Protein AF-A0AAQ0TMH6-F1 (afdb_monomer)

Nearest PDB structures (foldseek):
  2ic6-assembly1_A  TM=8.741E-01  e=7.824E+00  Orthohantavirus sinnombreense
  2ic9-assembly1_A  TM=8.617E-01  e=7.824E+00  Orthohantavirus sinnombreense
  7ls2-assembly1_b2  TM=5.446E-01  e=2.424E+00  Mus musculus
  7oya-assembly1_N2  TM=7.519E-01  e=5.939E+00  Danio rerio
  4fi5-assembly1_A  TM=5.472E-01  e=4.208E+00  Hantaan virus 76-118

Solvent-accessible surface area (backbone atoms only — not comparable to full-atom values): 3922 Å² total; per-residue (Å²): 135,54,74,65,60,50,51,52,47,52,53,52,25,53,50,25,46,53,50,18,73,74,66,68,40,66,66,30,48,52,53,20,54,57,40,47,54,57,50,48,54,48,52,51,54,46,38,72,72,65,58,59,78,78,69,76,76,78,72,71,89,76,71,79,86,127

pLDDT: mean 87.97, std 14.05, range [56.72, 98.38]

Radius of gyration: 18.77 Å; Cα contacts (8 Å, |Δi|>4): 32; chains: 1; bounding box: 31×40×53 Å

Foldseek 3Di:
DDPVVLVVLVVLLVVLVVVCVVPVDVVSVVSNVVSVVVNVVVVVVVVVVVPDPPPPPPPPPPDDDD

Structure (mmCIF, N/CA/C/O backbone):
data_AF-A0AAQ0TMH6-F1
#
_entry.id   AF-A0AAQ0TMH6-F1
#
loop_
_atom_site.group_PDB
_atom_site.id
_atom_site.type_symbol
_atom_site.label_atom_id
_atom_site.label_alt_id
_atom_site.label_comp_id
_atom_site.label_asym_id
_atom_site.label_entity_id
_atom_site.label_seq_id
_atom_site.pdbx_PDB_ins_code
_atom_site.Cartn_x
_atom_site.Cartn_y
_atom_site.Cartn_z
_atom_site.occupancy
_atom_site.B_iso_or_equiv
_atom_site.auth_seq_id
_atom_site.auth_comp_id
_atom_site.auth_asym_id
_atom_site.auth_atom_id
_atom_site.pdbx_PDB_model_num
ATOM 1 N N . MET A 1 1 ? -9.306 -10.028 8.708 1.00 86.94 1 MET A N 1
ATOM 2 C CA . MET A 1 1 ? -7.917 -10.487 8.827 1.00 86.94 1 MET A CA 1
ATOM 3 C C . MET A 1 1 ? -7.461 -10.289 10.263 1.00 86.94 1 MET A C 1
ATOM 5 O O . MET A 1 1 ? -8.090 -9.532 10.992 1.00 86.94 1 MET A O 1
ATOM 9 N N . ASN A 1 2 ? -6.418 -10.991 10.711 1.00 92.44 2 ASN A N 1
ATOM 10 C CA . ASN A 1 2 ? -5.807 -10.716 12.017 1.00 92.44 2 ASN A CA 1
ATOM 11 C C . ASN A 1 2 ? -4.567 -9.817 11.848 1.00 92.44 2 ASN A C 1
ATOM 13 O O . ASN A 1 2 ? -4.037 -9.679 10.744 1.00 92.44 2 ASN A O 1
ATOM 17 N N . LYS A 1 3 ? -4.092 -9.224 12.952 1.00 93.38 3 LYS A N 1
ATOM 18 C CA . LYS A 1 3 ? -2.980 -8.253 12.945 1.00 93.38 3 LYS A CA 1
ATOM 19 C C . LYS A 1 3 ? -1.680 -8.823 12.364 1.00 93.38 3 LYS A C 1
ATOM 21 O O . LYS A 1 3 ? -0.964 -8.109 11.671 1.00 93.38 3 LYS A O 1
ATOM 26 N N . ARG A 1 4 ? -1.384 -10.102 12.623 1.00 96.19 4 ARG A N 1
ATOM 27 C CA . ARG A 1 4 ? -0.183 -10.773 12.107 1.00 96.19 4 ARG A CA 1
ATOM 28 C C . ARG A 1 4 ? -0.244 -10.928 10.590 1.00 96.19 4 ARG A C 1
ATOM 30 O O . ARG A 1 4 ? 0.692 -10.535 9.908 1.00 96.19 4 ARG A O 1
ATOM 37 N N . VAL A 1 5 ? -1.365 -11.423 10.069 1.00 96.44 5 VAL A N 1
ATOM 38 C CA . VAL A 1 5 ? -1.568 -11.597 8.624 1.00 96.44 5 VAL A CA 1
ATOM 39 C C . VAL A 1 5 ? -1.559 -10.242 7.910 1.00 96.44 5 VAL A C 1
ATOM 41 O O . VAL A 1 5 ? -0.996 -10.129 6.826 1.00 96.44 5 VAL A O 1
ATOM 44 N N . PHE A 1 6 ? -2.114 -9.193 8.529 1.00 96.81 6 PHE A N 1
ATOM 45 C CA . PHE A 1 6 ? -1.999 -7.815 8.033 1.00 96.81 6 PHE A CA 1
ATOM 46 C C . PHE A 1 6 ? -0.560 -7.358 7.896 1.00 96.81 6 PHE A C 1
ATOM 48 O O . PHE A 1 6 ? -0.153 -6.940 6.814 1.00 96.81 6 PHE A O 1
ATOM 55 N N . PHE A 1 7 ? 0.228 -7.511 8.954 1.00 97.75 7 PHE A N 1
ATOM 56 C CA . PHE A 1 7 ? 1.642 -7.180 8.908 1.00 97.75 7 PHE A CA 1
ATOM 57 C C . PHE A 1 7 ? 2.393 -7.971 7.825 1.00 97.75 7 PHE A C 1
ATOM 59 O O . PHE A 1 7 ? 3.121 -7.379 7.032 1.00 97.75 7 PHE A O 1
ATOM 66 N N . GLU A 1 8 ? 2.186 -9.287 7.750 1.00 98.12 8 GLU A N 1
ATOM 67 C CA . GLU A 1 8 ? 2.843 -10.153 6.765 1.00 98.12 8 GLU A CA 1
ATOM 68 C C . GLU A 1 8 ? 2.490 -9.745 5.324 1.00 98.12 8 GLU A C 1
ATOM 70 O O . GLU A 1 8 ? 3.384 -9.619 4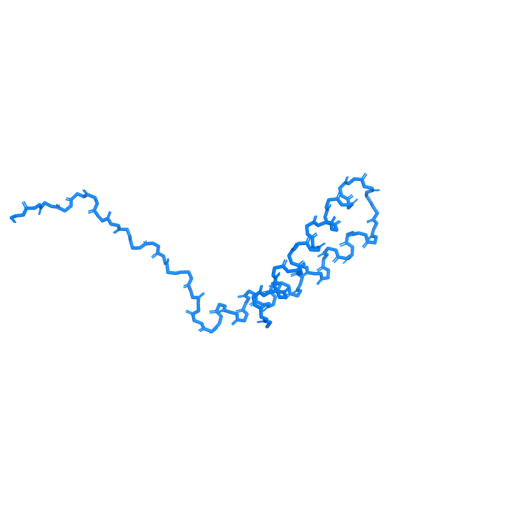.486 1.00 98.12 8 GLU A O 1
ATOM 75 N N . LYS A 1 9 ? 1.214 -9.453 5.031 1.00 97.81 9 LYS A N 1
ATOM 76 C CA . LYS A 1 9 ? 0.793 -8.966 3.706 1.00 97.81 9 LYS A CA 1
ATOM 77 C C . LYS A 1 9 ? 1.388 -7.602 3.366 1.00 97.81 9 LYS A C 1
ATOM 79 O O . LYS A 1 9 ? 1.865 -7.426 2.247 1.00 97.81 9 LYS A O 1
ATOM 84 N N . VAL A 1 10 ? 1.414 -6.660 4.312 1.00 98.25 10 VAL A N 1
ATOM 85 C CA . VAL A 1 10 ? 2.037 -5.341 4.108 1.00 98.25 10 VAL A CA 1
ATOM 86 C C . VAL A 1 10 ? 3.535 -5.488 3.835 1.00 98.25 10 VAL A C 1
ATOM 88 O O . VAL A 1 10 ? 4.049 -4.873 2.901 1.00 98.25 10 VAL A O 1
ATOM 91 N N . ALA A 1 11 ? 4.237 -6.333 4.593 1.00 98.25 11 ALA A N 1
ATOM 92 C CA . ALA A 1 11 ? 5.654 -6.609 4.368 1.00 98.25 11 ALA A CA 1
ATOM 93 C C . ALA A 1 11 ? 5.891 -7.192 2.964 1.00 98.25 11 ALA A C 1
ATOM 95 O O . ALA A 1 11 ? 6.720 -6.677 2.216 1.00 98.25 11 ALA A O 1
ATOM 96 N N . LEU A 1 12 ? 5.102 -8.193 2.562 1.00 98.12 12 LEU A N 1
ATOM 97 C CA . LEU A 1 12 ? 5.175 -8.791 1.225 1.00 98.12 12 LEU A CA 1
ATOM 98 C C . LEU A 1 12 ? 4.872 -7.791 0.103 1.00 98.12 12 LEU A C 1
ATOM 100 O O . LEU A 1 12 ? 5.536 -7.821 -0.934 1.00 98.12 12 LEU A O 1
ATOM 104 N N . MET A 1 13 ? 3.900 -6.897 0.302 1.00 98.38 13 MET A N 1
ATOM 105 C CA . MET A 1 13 ? 3.585 -5.832 -0.651 1.00 98.38 13 MET A CA 1
ATOM 106 C C . MET A 1 13 ? 4.787 -4.901 -0.819 1.00 98.38 13 MET A C 1
ATOM 108 O O . MET A 1 13 ? 5.168 -4.586 -1.944 1.00 98.38 13 MET A O 1
ATOM 112 N N . ARG A 1 14 ? 5.430 -4.501 0.286 1.00 98.19 14 ARG A N 1
ATOM 113 C CA . ARG A 1 14 ? 6.619 -3.638 0.250 1.00 98.19 14 ARG A CA 1
ATOM 114 C C . ARG A 1 14 ? 7.802 -4.300 -0.446 1.00 98.19 14 ARG A C 1
ATOM 116 O O . ARG A 1 14 ? 8.494 -3.615 -1.196 1.00 98.19 14 ARG A O 1
ATOM 123 N N . GLU A 1 15 ? 8.018 -5.597 -0.255 1.00 98.06 15 GLU A N 1
ATOM 124 C CA . GLU A 1 15 ? 9.051 -6.330 -0.995 1.00 98.06 15 GLU A CA 1
ATOM 125 C C . GLU A 1 15 ? 8.734 -6.387 -2.497 1.00 98.06 15 GLU A C 1
ATOM 127 O O . GLU A 1 15 ? 9.577 -6.017 -3.310 1.00 98.06 15 GLU A O 1
ATOM 132 N N . ALA A 1 16 ? 7.491 -6.702 -2.883 1.00 97.75 16 ALA A N 1
ATOM 133 C CA . ALA A 1 16 ? 7.079 -6.706 -4.292 1.00 97.75 16 ALA A CA 1
ATOM 134 C C . ALA A 1 16 ? 7.225 -5.325 -4.963 1.00 97.75 16 ALA A C 1
ATOM 136 O O . ALA A 1 16 ? 7.645 -5.228 -6.116 1.00 97.75 16 ALA A O 1
ATOM 137 N N . GLN A 1 17 ? 6.924 -4.244 -4.238 1.00 97.69 17 GLN A N 1
ATOM 138 C CA . GLN A 1 17 ? 7.150 -2.878 -4.711 1.00 97.69 17 GLN A CA 1
ATOM 139 C C . GLN A 1 17 ? 8.640 -2.598 -4.925 1.00 97.69 17 GLN A C 1
ATOM 141 O O . GLN A 1 17 ? 9.011 -2.098 -5.986 1.00 97.69 17 GLN A O 1
ATOM 146 N N . LYS A 1 18 ? 9.507 -2.935 -3.958 1.00 98.00 18 LYS A N 1
ATOM 147 C CA . LYS A 1 18 ? 10.967 -2.774 -4.098 1.00 98.00 18 LYS A CA 1
ATOM 148 C C . LYS A 1 18 ? 11.503 -3.557 -5.297 1.00 98.00 18 LYS A C 1
ATOM 150 O O . LYS A 1 18 ? 12.288 -3.011 -6.072 1.00 98.00 18 LYS A O 1
ATOM 155 N N . ASP A 1 19 ? 11.043 -4.792 -5.479 1.00 97.31 19 ASP A N 1
ATOM 156 C CA . ASP A 1 19 ? 11.415 -5.634 -6.615 1.00 97.31 19 ASP A CA 1
ATOM 157 C C . ASP A 1 19 ? 10.971 -5.017 -7.941 1.00 97.31 19 ASP A C 1
ATOM 159 O O . ASP A 1 19 ? 11.763 -4.954 -8.884 1.00 97.31 19 ASP A O 1
ATOM 163 N N . PHE A 1 20 ? 9.746 -4.488 -8.016 1.00 97.25 20 PHE A N 1
ATOM 164 C CA . PHE A 1 20 ? 9.280 -3.761 -9.195 1.00 97.25 20 PHE A CA 1
ATOM 165 C C . PHE A 1 20 ? 10.134 -2.522 -9.475 1.00 97.25 20 PHE A C 1
ATOM 167 O O . PHE A 1 20 ? 10.541 -2.312 -10.614 1.00 97.25 20 PHE A O 1
ATOM 174 N N . PHE A 1 21 ? 10.463 -1.714 -8.467 1.00 96.44 21 PHE A N 1
ATOM 175 C CA . PHE A 1 21 ? 11.319 -0.542 -8.673 1.00 96.44 21 PHE A CA 1
ATOM 176 C C . PHE A 1 21 ? 12.720 -0.919 -9.165 1.00 96.44 21 PHE A C 1
ATOM 178 O O . PHE A 1 21 ? 13.268 -0.214 -10.013 1.00 96.44 21 PHE A O 1
ATOM 185 N N . ARG A 1 22 ? 13.271 -2.041 -8.685 1.00 96.56 22 ARG A N 1
ATOM 186 C CA . ARG A 1 22 ? 14.582 -2.554 -9.102 1.00 96.56 22 ARG A CA 1
ATO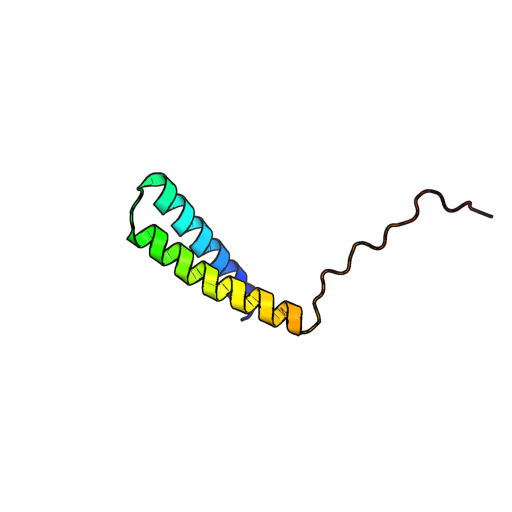M 187 C C . 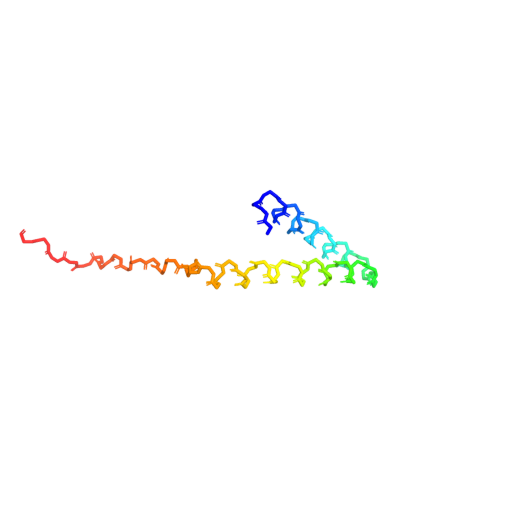ARG A 1 22 ? 14.576 -3.124 -10.522 1.00 96.56 22 ARG A C 1
ATOM 189 O O . ARG A 1 22 ? 15.533 -2.916 -11.255 1.00 96.56 22 ARG A O 1
ATOM 196 N N . THR A 1 23 ? 13.536 -3.867 -10.893 1.00 96.44 23 THR A N 1
ATOM 197 C CA . THR A 1 23 ? 13.538 -4.715 -12.104 1.00 96.44 23 THR A CA 1
ATOM 198 C C . THR A 1 23 ? 12.600 -4.234 -13.208 1.00 96.44 23 THR A C 1
ATOM 200 O O . THR A 1 23 ? 12.720 -4.672 -14.347 1.00 96.44 23 THR A O 1
ATOM 203 N N . ARG A 1 24 ? 11.633 -3.371 -12.874 1.00 94.75 24 ARG A N 1
ATOM 204 C CA . ARG A 1 24 ? 10.472 -2.999 -13.702 1.00 94.75 24 ARG A CA 1
ATOM 205 C C . ARG A 1 24 ? 9.652 -4.198 -14.199 1.00 94.75 24 ARG A C 1
ATOM 207 O O . ARG A 1 24 ? 8.895 -4.070 -15.157 1.00 94.75 24 ARG A O 1
ATOM 214 N N . ALA A 1 25 ? 9.756 -5.351 -13.537 1.00 95.00 25 ALA A N 1
ATOM 215 C CA . ALA A 1 25 ? 9.042 -6.558 -13.931 1.00 95.00 25 ALA A CA 1
ATOM 216 C C . ALA A 1 25 ? 7.526 -6.435 -13.691 1.00 95.00 25 ALA A C 1
ATOM 218 O O . ALA A 1 25 ? 7.075 -6.187 -12.571 1.00 95.00 25 ALA A O 1
ATOM 219 N N . ASN A 1 26 ? 6.722 -6.684 -14.729 1.00 94.44 26 ASN A N 1
ATOM 220 C CA . ASN A 1 26 ? 5.257 -6.616 -14.646 1.00 94.44 26 ASN A CA 1
ATOM 221 C C . ASN A 1 26 ? 4.655 -7.587 -13.615 1.00 94.44 26 ASN A C 1
ATOM 223 O O . ASN A 1 26 ? 3.631 -7.277 -13.006 1.00 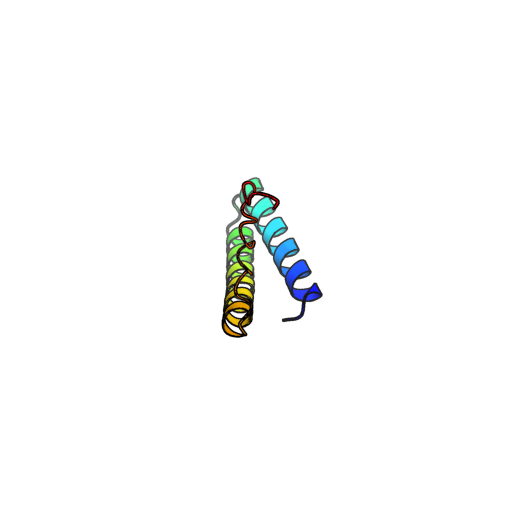94.44 26 ASN A O 1
ATOM 227 N N . ASP A 1 27 ? 5.294 -8.733 -13.371 1.00 96.00 27 ASP A N 1
ATOM 228 C CA . ASP A 1 27 ? 4.848 -9.684 -12.348 1.00 96.00 27 ASP A CA 1
ATOM 229 C C . ASP A 1 27 ? 4.953 -9.110 -10.931 1.00 96.00 27 ASP A C 1
ATOM 231 O O . ASP A 1 27 ? 4.028 -9.270 -10.132 1.00 96.00 27 ASP A O 1
ATOM 235 N N . ALA A 1 28 ? 6.036 -8.385 -10.631 1.00 94.75 28 ALA A N 1
ATOM 236 C CA . ALA A 1 28 ? 6.216 -7.721 -9.342 1.00 94.75 28 ALA A CA 1
ATOM 237 C C . ALA A 1 28 ? 5.165 -6.617 -9.136 1.00 94.75 28 ALA A C 1
ATOM 239 O O . ALA A 1 28 ? 4.574 -6.513 -8.058 1.00 94.75 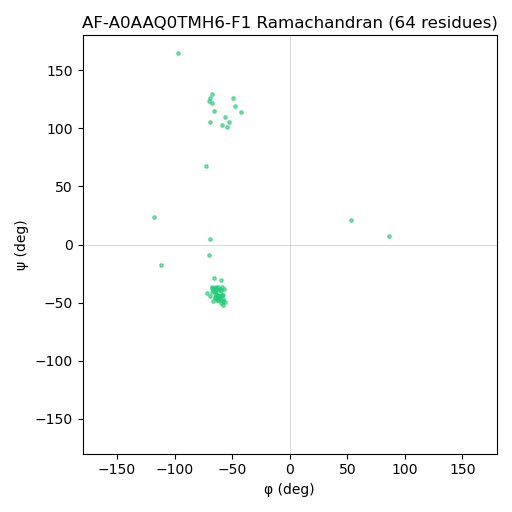28 ALA A O 1
ATOM 240 N N . LEU A 1 29 ? 4.848 -5.862 -10.197 1.00 95.38 29 LEU A N 1
ATOM 241 C CA . LEU A 1 29 ? 3.769 -4.872 -10.178 1.00 95.38 29 LEU A CA 1
ATOM 242 C C . LEU A 1 29 ? 2.402 -5.520 -9.927 1.00 95.38 29 LEU A C 1
ATOM 244 O O . LEU A 1 29 ? 1.649 -5.051 -9.073 1.00 95.38 29 LEU A O 1
ATOM 248 N N . ARG A 1 30 ? 2.081 -6.609 -10.639 1.00 97.50 30 ARG A N 1
ATOM 249 C CA . ARG A 1 30 ? 0.813 -7.335 -10.461 1.00 97.50 30 ARG A CA 1
ATOM 250 C C . ARG A 1 30 ? 0.684 -7.867 -9.035 1.00 97.50 30 ARG A C 1
ATOM 252 O O . ARG A 1 30 ? -0.369 -7.712 -8.424 1.00 97.50 30 ARG A O 1
ATOM 259 N N . LYS A 1 31 ? 1.761 -8.443 -8.493 1.00 96.69 31 LYS A N 1
ATOM 260 C CA . LYS A 1 31 ? 1.804 -8.947 -7.115 1.00 96.69 31 LYS A CA 1
ATOM 261 C C . LYS A 1 31 ? 1.583 -7.832 -6.091 1.00 96.69 31 LYS A C 1
ATOM 263 O O . LYS A 1 31 ? 0.794 -8.022 -5.171 1.00 96.69 31 LYS A O 1
ATOM 268 N N . SER A 1 32 ? 2.227 -6.674 -6.262 1.00 96.81 32 SER A N 1
ATOM 269 C CA . SER A 1 32 ? 2.005 -5.513 -5.389 1.00 96.81 32 SER A CA 1
ATOM 270 C C . SER A 1 32 ? 0.540 -5.079 -5.392 1.00 96.81 32 SER A C 1
ATOM 272 O O . SER A 1 32 ? -0.030 -4.909 -4.323 1.00 96.81 32 SER A O 1
ATOM 274 N N . LYS A 1 33 ? -0.069 -4.926 -6.574 1.00 97.56 33 LYS A N 1
ATOM 275 C CA . LYS A 1 33 ? -1.460 -4.464 -6.707 1.00 97.56 33 LYS A CA 1
ATOM 276 C C . LYS A 1 33 ? -2.476 -5.440 -6.117 1.00 97.56 33 LYS A C 1
ATOM 278 O O . LYS A 1 33 ? -3.463 -5.023 -5.525 1.00 97.56 33 LYS A O 1
ATOM 283 N N . ALA A 1 34 ? -2.238 -6.743 -6.265 1.00 97.88 34 ALA A N 1
ATOM 284 C CA . ALA A 1 34 ? -3.101 -7.754 -5.661 1.00 97.88 34 ALA A CA 1
ATOM 285 C C . ALA A 1 34 ? -3.071 -7.672 -4.126 1.00 97.88 34 ALA A C 1
ATOM 287 O O . ALA A 1 34 ? -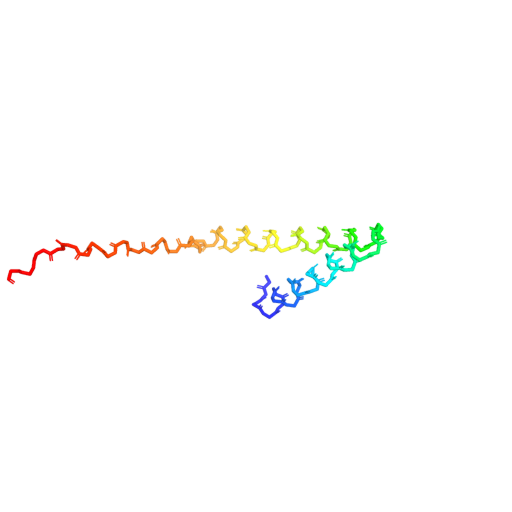4.119 -7.694 -3.488 1.00 97.88 34 ALA A O 1
ATOM 288 N N . LEU A 1 35 ? -1.877 -7.524 -3.540 1.00 98.06 35 LEU A N 1
ATOM 289 C CA . LEU A 1 35 ? -1.722 -7.376 -2.091 1.00 98.06 35 LEU A CA 1
ATOM 290 C C . LEU A 1 35 ? -2.310 -6.057 -1.578 1.00 98.06 35 LEU A C 1
ATOM 292 O O . LEU A 1 35 ? -2.927 -6.053 -0.519 1.00 98.06 35 LEU A O 1
ATOM 296 N N . GLU A 1 36 ? -2.141 -4.969 -2.331 1.00 97.88 36 GLU A N 1
ATOM 297 C CA . GLU A 1 36 ? -2.727 -3.654 -2.047 1.00 97.88 36 GLU A CA 1
ATOM 298 C C . GLU A 1 36 ? -4.253 -3.742 -1.919 1.00 9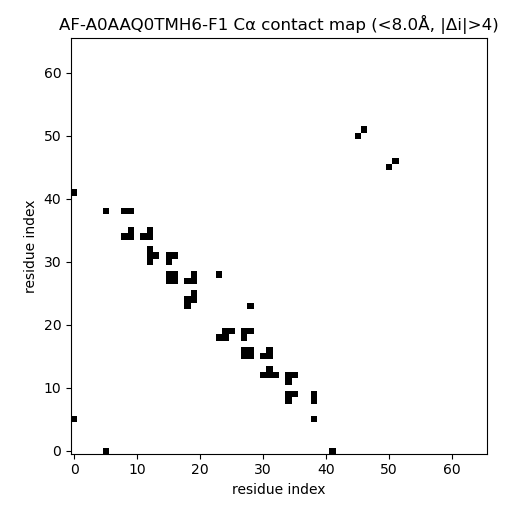7.88 36 GLU A C 1
ATOM 300 O O . GLU A 1 36 ? -4.788 -3.370 -0.882 1.00 97.88 36 GLU A O 1
ATOM 305 N N . ALA A 1 37 ? -4.939 -4.372 -2.879 1.00 97.88 37 ALA A N 1
ATOM 306 C CA . ALA A 1 37 ? -6.393 -4.544 -2.824 1.00 97.88 37 ALA A CA 1
ATOM 307 C C . ALA A 1 37 ? -6.870 -5.333 -1.586 1.00 97.88 37 ALA A C 1
ATOM 309 O O . ALA A 1 37 ? -7.879 -4.993 -0.971 1.00 97.88 37 ALA A O 1
ATOM 310 N N . GLU A 1 38 ? -6.148 -6.387 -1.186 1.00 97.19 38 GLU A N 1
ATOM 311 C CA . GLU A 1 38 ? -6.482 -7.145 0.028 1.00 97.19 38 GLU A CA 1
ATOM 312 C C . GLU A 1 38 ? -6.268 -6.328 1.313 1.00 97.19 38 GLU A C 1
ATOM 314 O O . GLU A 1 38 ? -7.026 -6.465 2.276 1.00 97.19 38 GLU A O 1
ATOM 319 N N . ILE A 1 39 ? -5.225 -5.496 1.338 1.00 97.88 39 ILE A N 1
ATOM 320 C CA . ILE A 1 39 ? -4.903 -4.602 2.456 1.00 97.88 39 ILE A CA 1
ATOM 321 C C . ILE A 1 39 ? -5.948 -3.488 2.559 1.00 97.88 39 ILE A C 1
ATOM 323 O O . ILE A 1 39 ? -6.424 -3.220 3.662 1.00 97.88 39 ILE A O 1
ATOM 327 N N . ASP A 1 40 ? -6.342 -2.889 1.438 1.00 97.44 40 ASP A N 1
ATOM 328 C CA . ASP A 1 40 ? -7.328 -1.809 1.395 1.00 97.44 40 ASP A CA 1
ATOM 329 C C . ASP A 1 40 ? -8.706 -2.289 1.849 1.00 97.44 40 ASP A C 1
ATOM 331 O O . ASP A 1 40 ? -9.298 -1.675 2.737 1.00 97.44 40 ASP A O 1
ATOM 335 N N . HIS A 1 41 ? -9.164 -3.452 1.374 1.00 96.62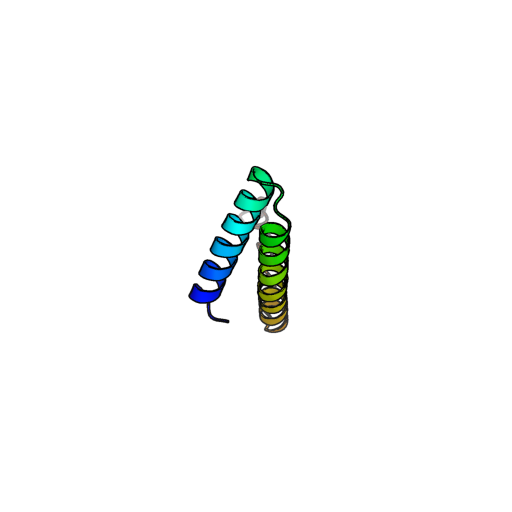 41 HIS A N 1
ATOM 336 C CA . HIS A 1 41 ? -10.394 -4.067 1.884 1.00 96.62 41 HIS A CA 1
ATOM 337 C C . HIS A 1 41 ? -10.347 -4.312 3.401 1.00 96.62 41 HIS A C 1
ATOM 339 O O . HIS A 1 41 ? -11.348 -4.145 4.101 1.00 96.62 41 HIS A O 1
ATOM 345 N N .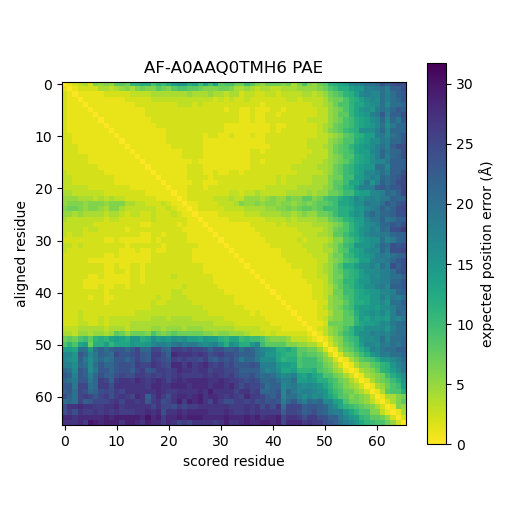 GLU A 1 42 ? -9.195 -4.719 3.946 1.00 95.31 42 GLU A N 1
ATOM 346 C CA . GLU A 1 42 ? -9.044 -4.897 5.392 1.00 95.31 42 GLU A CA 1
ATOM 347 C C . GLU A 1 42 ? -9.108 -3.559 6.143 1.00 95.31 42 GLU A C 1
ATOM 349 O O . GLU A 1 42 ? -9.731 -3.486 7.205 1.00 95.31 42 GLU A O 1
ATOM 354 N N . ILE A 1 43 ? -8.490 -2.509 5.598 1.00 94.25 43 ILE A N 1
ATOM 355 C CA . ILE A 1 43 ? -8.528 -1.151 6.154 1.00 94.25 43 ILE A CA 1
ATOM 356 C C . ILE A 1 43 ? -9.963 -0.619 6.168 1.00 94.25 43 ILE A C 1
ATOM 358 O O . ILE A 1 43 ? -10.399 -0.094 7.194 1.00 94.25 43 ILE A O 1
ATOM 362 N N . GLU A 1 44 ? -10.695 -0.764 5.063 1.00 94.81 44 GLU A N 1
ATOM 363 C CA . GLU A 1 44 ? -12.104 -0.373 4.948 1.00 94.81 44 GLU A CA 1
ATOM 364 C C . GLU A 1 44 ? -12.960 -1.119 5.966 1.00 94.81 44 GLU A C 1
ATOM 366 O O . GLU A 1 44 ? -13.626 -0.487 6.785 1.00 94.81 44 GLU A O 1
ATOM 371 N N . ARG A 1 45 ? -12.837 -2.450 6.043 1.00 94.12 45 ARG A N 1
ATOM 372 C CA . ARG A 1 45 ? -13.606 -3.233 7.016 1.00 94.12 45 ARG A CA 1
ATOM 373 C C . ARG A 1 45 ? -13.343 -2.794 8.458 1.00 94.12 45 ARG A C 1
ATOM 375 O O . ARG A 1 45 ? -14.269 -2.717 9.260 1.00 94.12 45 ARG A O 1
ATOM 382 N N . VAL A 1 46 ? -12.085 -2.544 8.828 1.00 91.06 46 VAL A N 1
ATOM 383 C CA . VAL A 1 46 ? -11.738 -2.094 10.190 1.00 91.06 46 VAL A CA 1
ATOM 384 C C . VAL A 1 46 ? -12.278 -0.685 10.458 1.00 91.06 46 VAL A C 1
ATOM 386 O O . VAL A 1 46 ? -12.755 -0.417 11.561 1.00 91.06 46 VAL A O 1
ATOM 389 N N . ARG A 1 47 ? -12.255 0.203 9.459 1.00 90.19 47 ARG A N 1
ATOM 390 C CA . ARG A 1 47 ? -12.849 1.543 9.547 1.00 90.19 47 ARG A CA 1
ATOM 391 C C . ARG A 1 47 ? -14.360 1.472 9.774 1.00 90.19 47 ARG A C 1
ATOM 393 O O . ARG A 1 47 ? -14.856 2.158 10.667 1.00 90.19 47 ARG A O 1
ATOM 400 N N . ASP A 1 48 ? -15.053 0.604 9.042 1.00 90.12 48 ASP A N 1
ATOM 401 C CA . ASP A 1 48 ? -16.501 0.382 9.160 1.00 90.12 48 ASP A CA 1
ATOM 402 C C . ASP A 1 48 ? -16.893 -0.224 10.512 1.00 90.12 48 ASP A C 1
ATOM 404 O O . ASP A 1 48 ? -17.962 0.062 11.045 1.00 90.12 48 ASP A O 1
ATOM 408 N N . MET A 1 49 ? -15.991 -0.990 11.137 1.00 87.31 49 MET A N 1
ATOM 409 C CA . MET A 1 49 ? -16.143 -1.476 12.517 1.00 87.31 49 MET A CA 1
ATOM 410 C C . MET A 1 49 ? -16.036 -0.365 13.579 1.00 87.31 49 MET A C 1
ATOM 412 O O . MET A 1 49 ? -16.041 -0.654 14.775 1.00 87.31 49 MET A O 1
ATOM 416 N N . GLY A 1 50 ? -15.924 0.904 13.180 1.00 78.38 50 GLY A N 1
ATOM 417 C CA . GLY A 1 50 ? -15.894 2.040 14.096 1.00 78.38 50 GLY A CA 1
ATOM 418 C C . GLY A 1 50 ? -14.504 2.373 14.638 1.00 78.38 50 GLY A C 1
ATOM 419 O O . GLY A 1 50 ? -14.383 3.285 15.459 1.00 78.38 50 GLY A O 1
ATOM 420 N N . TYR A 1 51 ? -13.438 1.726 14.143 1.00 71.44 51 TYR A N 1
ATOM 421 C CA . TYR A 1 51 ? -12.070 2.229 14.310 1.00 71.44 51 TYR A CA 1
ATOM 422 C C . TYR A 1 51 ? -11.858 3.445 13.401 1.00 71.44 51 TYR A C 1
ATOM 424 O O . TYR A 1 51 ? -11.079 3.448 12.448 1.00 71.44 51 TYR A O 1
ATOM 432 N N . THR A 1 52 ? -12.555 4.528 13.722 1.00 59.75 52 THR A N 1
ATOM 433 C CA . THR A 1 52 ? -12.115 5.855 13.317 1.00 59.75 52 THR A CA 1
ATOM 434 C C . THR A 1 52 ? -10.841 6.132 14.101 1.00 59.75 52 THR A C 1
ATOM 436 O O . THR A 1 52 ? -10.783 5.900 15.309 1.00 59.75 52 THR A O 1
ATOM 439 N N . GLN A 1 53 ? -9.779 6.548 13.408 1.00 59.44 53 GLN A N 1
ATOM 440 C CA . GLN A 1 53 ? -8.605 7.128 14.054 1.00 59.44 53 GLN A CA 1
ATOM 441 C C . GLN A 1 53 ? -9.132 8.075 15.133 1.00 59.44 53 GLN A C 1
ATOM 443 O O . GLN A 1 53 ? -9.825 9.036 14.792 1.00 59.44 53 GLN A O 1
ATOM 448 N N . GLN A 1 54 ? -8.894 7.772 16.415 1.00 56.72 54 GLN A N 1
ATOM 449 C CA . GLN A 1 54 ? -9.172 8.739 17.465 1.00 56.72 54 GLN A CA 1
ATOM 450 C C . GLN A 1 54 ? -8.319 9.942 17.088 1.00 56.72 54 GLN A C 1
ATOM 452 O O . GLN A 1 54 ? -7.095 9.885 17.217 1.00 56.72 54 GLN A O 1
ATOM 457 N N . LYS A 1 55 ? -8.942 10.982 16.514 1.00 56.81 55 LYS A N 1
ATOM 458 C CA . LYS A 1 55 ? -8.252 12.241 16.254 1.00 56.81 55 LYS A CA 1
ATOM 459 C C . LYS A 1 55 ? -7.575 12.587 17.576 1.00 56.81 55 LYS A C 1
ATOM 461 O O . LYS A 1 55 ? -8.273 12.537 18.597 1.00 56.81 55 LYS A O 1
ATOM 466 N N . PRO A 1 56 ? -6.254 12.839 17.602 1.00 60.81 56 PRO A N 1
ATOM 467 C CA . PRO A 1 56 ? -5.601 13.259 18.826 1.00 60.81 56 PRO A CA 1
ATOM 468 C C . PRO A 1 56 ? -6.453 14.378 19.413 1.00 60.81 56 PRO A C 1
ATOM 470 O O . PRO A 1 56 ? -6.715 15.360 18.718 1.00 60.81 56 PRO A O 1
ATOM 473 N N . LYS A 1 57 ? -6.984 14.191 20.629 1.00 62.00 57 LYS A N 1
ATOM 474 C CA . LYS A 1 57 ? -7.646 15.286 21.337 1.00 62.00 57 LYS A CA 1
ATOM 475 C C . LYS A 1 57 ? -6.598 16.384 21.399 1.00 62.00 57 LYS A C 1
ATOM 477 O O . LYS A 1 57 ? -5.582 16.191 22.069 1.00 62.00 57 LYS A O 1
ATOM 482 N N . GLU A 1 58 ? -6.800 17.467 20.655 1.00 64.06 58 GLU A N 1
ATOM 483 C CA . GLU A 1 58 ? -5.960 18.650 20.755 1.00 64.06 58 GLU A CA 1
ATOM 484 C C . GLU A 1 58 ? -5.946 19.034 22.236 1.00 64.06 58 GLU A C 1
ATOM 486 O O . GLU A 1 58 ? -6.954 19.457 22.804 1.00 64.06 58 GLU A O 1
ATOM 491 N N . ARG A 1 59 ? -4.827 18.771 22.922 1.00 66.12 59 ARG A N 1
ATOM 492 C CA . ARG A 1 59 ? -4.625 19.300 24.267 1.00 66.12 59 ARG A CA 1
ATOM 493 C C . ARG A 1 59 ? -4.444 20.790 24.052 1.00 66.12 59 ARG A C 1
ATOM 495 O O . ARG A 1 59 ? -3.402 21.198 23.550 1.00 66.12 59 ARG A O 1
ATOM 502 N N . ASN A 1 60 ? -5.467 21.574 24.387 1.00 69.88 60 ASN A N 1
ATOM 503 C CA . ASN A 1 60 ? -5.353 23.024 24.455 1.00 69.88 60 ASN A CA 1
ATOM 504 C C . ASN A 1 60 ? -4.190 23.357 25.395 1.00 69.88 60 ASN A C 1
ATOM 506 O O . ASN A 1 60 ? -4.316 23.258 26.612 1.00 69.88 60 ASN A O 1
ATOM 510 N N . LEU A 1 61 ? -3.041 23.699 24.810 1.00 66.62 61 LEU A N 1
ATOM 511 C CA . LEU A 1 61 ? -1.784 23.935 25.523 1.00 66.62 61 LEU A CA 1
ATOM 512 C C . LEU A 1 61 ? -1.826 25.223 26.368 1.00 66.62 61 LEU A C 1
ATOM 514 O O . LEU A 1 61 ? -0.934 25.463 27.171 1.00 66.62 61 LEU A O 1
ATOM 518 N N . PHE A 1 62 ? -2.881 26.027 26.207 1.00 76.56 62 PHE A N 1
ATOM 519 C CA . PHE A 1 62 ? -3.050 27.344 26.820 1.00 76.56 62 PHE A CA 1
ATOM 520 C C . PHE A 1 62 ? -4.256 27.444 27.766 1.00 76.56 62 PHE A C 1
ATOM 522 O O . PHE A 1 62 ? -4.771 28.539 27.975 1.00 76.56 62 PHE A O 1
ATOM 529 N N . SER A 1 63 ? -4.750 26.343 28.342 1.00 68.56 63 SER A N 1
ATOM 530 C CA . SER A 1 63 ? -5.779 26.461 29.384 1.00 68.56 63 SER A CA 1
ATOM 531 C C . SER A 1 63 ? -5.181 27.117 30.642 1.00 68.56 63 SER A C 1
ATOM 533 O O . SER A 1 63 ? -4.213 26.568 31.177 1.00 68.56 63 SER A O 1
ATOM 535 N N . PRO A 1 64 ? -5.716 28.253 31.127 1.00 68.31 64 PRO A N 1
ATOM 536 C CA . PRO A 1 64 ? -5.193 28.915 32.315 1.00 68.31 64 PRO A CA 1
ATOM 537 C C . PRO A 1 64 ? -5.501 28.075 33.559 1.00 68.31 64 PRO A C 1
ATOM 539 O O . PRO A 1 64 ? -6.656 27.747 33.829 1.00 68.31 64 PRO A O 1
ATOM 542 N N . THR A 1 65 ? -4.464 27.718 34.313 1.00 63.72 65 THR A N 1
ATOM 543 C CA . THR A 1 65 ? -4.602 27.150 35.658 1.00 63.72 65 THR A CA 1
ATOM 544 C C . THR A 1 65 ? -5.205 28.225 36.564 1.00 63.72 65 THR A C 1
ATOM 546 O O . THR A 1 65 ? -4.581 29.268 36.751 1.00 63.72 65 THR A O 1
ATOM 549 N N . THR A 1 66 ? -6.421 27.999 37.067 1.00 57.53 66 THR A N 1
ATOM 550 C CA . THR A 1 66 ? -6.991 28.759 38.196 1.00 57.53 66 THR A CA 1
ATOM 551 C C . THR A 1 66 ? -6.667 28.032 39.488 1.00 57.53 66 THR A C 1
ATOM 553 O O . THR A 1 66 ? -6.762 26.783 39.473 1.00 57.53 66 THR A O 1
#

Sequence (66 aa):
MNKRVFFEKVALMREAQKDFFRTRANDALRKSKALEAEIDHEIERVRDMGYTQQKPKERNLFSPTT

Secondary structure (DSSP, 8-state):
--HHHHHHHHHHHHHHHHHHHHH--HHHHHHHHHHHHHHHHHHHHHHHTT----------TT----

Mean predicted aligned error: 8.68 Å